Protein AF-A0A6I6WEE9-F1 (afdb_monomer_lite)

Structure (mmCIF, N/CA/C/O backbone):
data_AF-A0A6I6WEE9-F1
#
_entry.id   AF-A0A6I6WEE9-F1
#
loop_
_atom_site.group_PDB
_atom_site.id
_atom_site.type_symbol
_atom_site.label_atom_id
_atom_site.label_alt_id
_atom_site.label_comp_id
_atom_site.label_asym_id
_atom_site.label_entity_id
_atom_site.label_seq_id
_atom_site.pdbx_PDB_ins_code
_atom_site.Cartn_x
_atom_site.Cartn_y
_atom_site.Cartn_z
_atom_site.occupancy
_atom_site.B_iso_or_equiv
_atom_site.auth_seq_id
_atom_site.auth_comp_id
_atom_site.auth_asym_id
_atom_site.auth_atom_id
_atom_site.pdbx_PDB_model_num
ATOM 1 N N . MET A 1 1 ? 11.037 10.125 3.567 1.00 46.28 1 MET A N 1
ATOM 2 C CA . MET A 1 1 ? 10.386 8.799 3.654 1.00 46.28 1 MET A CA 1
ATOM 3 C C . MET A 1 1 ? 11.462 7.746 3.445 1.00 46.28 1 MET A C 1
ATOM 5 O O . MET A 1 1 ? 12.195 7.866 2.471 1.00 46.28 1 MET A O 1
ATOM 9 N N . ARG A 1 2 ? 11.640 6.793 4.373 1.00 52.91 2 ARG A N 1
ATOM 10 C CA . ARG A 1 2 ? 12.500 5.623 4.116 1.00 52.91 2 ARG A CA 1
ATOM 11 C C . ARG A 1 2 ? 11.884 4.855 2.941 1.00 52.91 2 ARG A C 1
ATOM 13 O O . ARG A 1 2 ? 10.668 4.704 2.905 1.00 52.91 2 ARG A O 1
ATOM 20 N N . GLY A 1 3 ? 12.700 4.463 1.964 1.00 69.12 3 GLY A N 1
ATOM 21 C CA . GLY A 1 3 ? 12.233 3.664 0.828 1.00 69.12 3 GLY A CA 1
ATOM 22 C C . GLY A 1 3 ? 11.691 2.309 1.290 1.00 69.12 3 GLY A C 1
ATOM 23 O O . GLY A 1 3 ? 12.158 1.792 2.305 1.00 69.12 3 GLY A O 1
ATOM 24 N N . LEU A 1 4 ? 10.720 1.774 0.546 1.00 78.31 4 LEU A N 1
ATOM 25 C CA . LEU A 1 4 ? 10.127 0.452 0.770 1.00 78.31 4 LEU A CA 1
ATOM 26 C C . LEU A 1 4 ? 11.204 -0.642 0.771 1.00 78.31 4 LEU A C 1
ATOM 28 O O . LEU A 1 4 ? 12.098 -0.641 -0.079 1.00 78.31 4 LEU A O 1
ATOM 32 N N . ARG A 1 5 ? 11.105 -1.586 1.703 1.00 83.69 5 ARG A N 1
ATOM 33 C CA . ARG A 1 5 ? 12.005 -2.734 1.843 1.00 83.69 5 ARG A CA 1
ATOM 34 C C . ARG A 1 5 ? 11.223 -4.036 1.792 1.00 83.69 5 ARG A C 1
ATOM 36 O O . ARG A 1 5 ? 10.092 -4.133 2.261 1.00 83.69 5 ARG A O 1
ATOM 43 N N . VAL A 1 6 ? 11.842 -5.070 1.230 1.00 86.94 6 VAL A N 1
ATOM 44 C CA . VAL A 1 6 ? 11.289 -6.426 1.305 1.00 86.94 6 VAL A CA 1
ATOM 45 C C . VAL A 1 6 ? 11.086 -6.802 2.775 1.00 86.94 6 VAL A C 1
ATOM 47 O O . VAL A 1 6 ? 11.974 -6.605 3.601 1.00 86.94 6 VAL A O 1
ATOM 50 N N . GLY A 1 7 ? 9.908 -7.335 3.090 1.00 84.81 7 GLY A N 1
ATOM 51 C CA . GLY A 1 7 ? 9.450 -7.621 4.447 1.00 84.81 7 GLY A CA 1
ATOM 52 C C . GLY A 1 7 ? 8.486 -6.576 5.012 1.00 84.81 7 GLY A C 1
ATOM 53 O O . GLY A 1 7 ? 7.701 -6.932 5.902 1.00 84.81 7 GLY A O 1
ATOM 54 N N . ASP A 1 8 ? 8.482 -5.353 4.469 1.00 86.56 8 ASP A N 1
ATOM 55 C CA . ASP A 1 8 ? 7.617 -4.267 4.929 1.00 86.56 8 ASP A CA 1
ATOM 56 C C . ASP A 1 8 ? 6.145 -4.645 4.803 1.00 86.56 8 ASP A C 1
ATOM 58 O O . ASP A 1 8 ? 5.718 -5.326 3.862 1.00 86.56 8 ASP A O 1
ATOM 62 N N . THR A 1 9 ? 5.353 -4.165 5.759 1.00 86.50 9 THR A N 1
ATOM 63 C CA . THR A 1 9 ? 3.901 -4.232 5.642 1.00 86.50 9 THR A CA 1
ATOM 64 C C . THR A 1 9 ? 3.435 -3.082 4.765 1.00 86.50 9 THR A C 1
ATOM 66 O O . THR A 1 9 ? 3.781 -1.922 4.984 1.00 86.50 9 THR A O 1
ATOM 69 N N . VAL A 1 10 ? 2.638 -3.410 3.760 1.00 86.94 10 VAL A N 1
ATOM 70 C CA . VAL A 1 10 ? 2.135 -2.465 2.775 1.00 86.94 10 VAL A CA 1
ATOM 71 C C . VAL A 1 10 ? 0.646 -2.668 2.540 1.00 86.94 10 VAL A C 1
ATOM 73 O O . VAL A 1 10 ? 0.086 -3.742 2.785 1.00 86.94 10 VAL A O 1
ATOM 76 N N . ARG A 1 11 ? -0.003 -1.626 2.037 1.00 86.38 11 ARG A N 1
ATOM 77 C CA . ARG A 1 11 ? -1.370 -1.666 1.531 1.00 86.38 11 ARG A CA 1
ATOM 78 C C . ARG A 1 11 ? -1.325 -1.544 0.015 1.00 86.38 11 ARG A C 1
ATOM 80 O O . ARG A 1 11 ? -0.569 -0.737 -0.515 1.00 86.38 11 ARG A O 1
ATOM 87 N N . VAL A 1 12 ? -2.153 -2.330 -0.666 1.00 87.62 12 VAL A N 1
ATOM 88 C CA . VAL A 1 12 ? -2.409 -2.149 -2.100 1.00 87.62 12 VAL A CA 1
ATOM 89 C C . VAL A 1 12 ? -3.620 -1.230 -2.244 1.00 87.62 12 VAL A C 1
ATOM 91 O O . VAL A 1 12 ? -4.666 -1.492 -1.643 1.00 87.62 12 VAL A O 1
ATOM 94 N N . CYS A 1 13 ? -3.503 -0.155 -3.015 1.00 81.94 13 CYS A N 1
ATOM 95 C CA . CYS A 1 13 ? -4.593 0.760 -3.332 1.00 81.94 13 CYS A CA 1
ATOM 96 C C . CYS A 1 13 ? -5.798 -0.017 -3.890 1.00 81.94 13 CYS A C 1
ATOM 98 O O . CYS A 1 13 ? -5.666 -0.851 -4.780 1.00 81.94 13 CYS A O 1
ATOM 100 N N . GLY A 1 14 ? -6.988 0.215 -3.327 1.00 76.25 14 GLY A N 1
ATOM 101 C CA . GLY A 1 14 ? -8.202 -0.539 -3.674 1.00 76.25 14 GLY A CA 1
ATOM 102 C C . GLY A 1 14 ? -8.368 -1.890 -2.959 1.00 76.25 14 GLY A C 1
ATOM 103 O O . GLY A 1 14 ? -9.406 -2.531 -3.117 1.00 76.25 14 GLY A O 1
ATOM 104 N N . SER A 1 15 ? -7.404 -2.307 -2.133 1.00 75.69 15 SER A N 1
ATOM 105 C CA . SER A 1 15 ? -7.520 -3.457 -1.232 1.00 75.69 15 SER A CA 1
ATOM 106 C C . SER A 1 15 ? -7.661 -3.006 0.222 1.00 75.69 15 SER A C 1
ATOM 108 O O . SER A 1 15 ? -6.920 -2.148 0.702 1.00 75.69 15 SER A O 1
ATOM 110 N N . ASP A 1 16 ? -8.572 -3.646 0.957 1.00 71.56 16 ASP A N 1
ATOM 111 C CA . ASP A 1 16 ? -8.696 -3.480 2.414 1.00 71.56 16 ASP A CA 1
ATOM 112 C C . ASP A 1 16 ? -7.740 -4.408 3.187 1.00 71.56 16 ASP A C 1
ATOM 114 O O . ASP A 1 16 ? -7.824 -4.517 4.409 1.00 71.56 16 ASP A O 1
ATOM 118 N N . ARG A 1 17 ? -6.878 -5.159 2.489 1.00 74.38 17 ARG A N 1
ATOM 119 C CA . ARG A 1 17 ? -5.974 -6.142 3.097 1.00 74.38 17 ARG A CA 1
ATOM 120 C C . ARG A 1 17 ? -4.558 -5.597 3.197 1.00 74.38 17 ARG A C 1
ATOM 122 O O . ARG A 1 17 ? -4.038 -5.039 2.233 1.00 74.38 17 ARG A O 1
ATOM 129 N N . LEU A 1 18 ? -3.928 -5.852 4.343 1.00 84.31 18 LEU A N 1
ATOM 130 C CA . LEU A 1 18 ? -2.492 -5.671 4.506 1.00 84.31 18 LEU A CA 1
ATOM 131 C C . LEU A 1 18 ? -1.734 -6.825 3.863 1.00 84.31 18 LEU A C 1
ATOM 133 O O . LEU A 1 18 ? -2.105 -7.998 3.994 1.00 84.31 18 LEU A O 1
ATOM 137 N N . MET A 1 19 ? -0.647 -6.464 3.204 1.00 89.06 19 MET A N 1
ATOM 138 C CA . MET A 1 19 ? 0.235 -7.375 2.504 1.00 89.06 19 MET A CA 1
ATOM 139 C C . MET A 1 19 ? 1.666 -7.178 3.007 1.00 89.06 19 MET A C 1
ATOM 141 O O . MET A 1 19 ? 2.014 -6.124 3.528 1.00 89.06 19 MET A O 1
ATOM 145 N N . ARG A 1 20 ? 2.509 -8.187 2.835 1.00 90.00 20 ARG A N 1
ATOM 146 C CA . ARG A 1 20 ? 3.956 -8.095 2.995 1.00 90.00 20 ARG A CA 1
ATOM 147 C C . ARG A 1 20 ? 4.596 -7.905 1.628 1.00 90.00 20 ARG A C 1
ATOM 149 O O . ARG A 1 20 ? 4.255 -8.641 0.702 1.00 90.00 20 ARG A O 1
ATOM 156 N N . LEU A 1 21 ? 5.509 -6.944 1.511 1.00 91.12 21 LEU A N 1
ATOM 157 C CA . LEU A 1 21 ? 6.326 -6.757 0.317 1.00 91.12 21 LEU A CA 1
ATOM 158 C C . LEU A 1 21 ? 7.327 -7.909 0.200 1.00 91.12 21 LEU A C 1
ATOM 160 O O . LEU A 1 21 ? 8.116 -8.142 1.111 1.00 91.12 21 LEU A O 1
ATOM 164 N N . MET A 1 22 ? 7.285 -8.637 -0.908 1.00 94.94 22 MET A N 1
ATOM 165 C CA . MET A 1 22 ? 8.109 -9.823 -1.154 1.00 94.94 22 MET A CA 1
ATOM 166 C C . MET A 1 22 ? 9.281 -9.522 -2.086 1.00 94.94 22 MET A C 1
ATOM 168 O O . MET A 1 22 ? 10.377 -10.027 -1.869 1.00 94.94 22 MET A O 1
ATOM 172 N N . ALA A 1 23 ? 9.062 -8.683 -3.098 1.00 92.88 23 ALA A N 1
ATOM 173 C CA . ALA A 1 23 ? 10.095 -8.244 -4.027 1.00 92.88 23 ALA A CA 1
ATOM 174 C C . ALA A 1 23 ? 9.693 -6.932 -4.712 1.00 92.88 23 ALA A C 1
ATOM 176 O O . ALA A 1 23 ? 8.510 -6.594 -4.796 1.00 92.88 23 ALA A O 1
ATOM 177 N N . VAL A 1 24 ? 10.695 -6.221 -5.223 1.00 89.88 24 VAL A N 1
ATOM 178 C CA . VAL A 1 24 ? 10.544 -5.081 -6.132 1.00 89.88 24 VAL A CA 1
ATOM 179 C C . VAL A 1 24 ? 11.383 -5.401 -7.360 1.00 89.88 24 VAL A C 1
ATOM 181 O O . VAL A 1 24 ? 12.557 -5.740 -7.224 1.00 89.88 24 VAL A O 1
ATOM 184 N N . GLU A 1 25 ? 10.782 -5.331 -8.538 1.00 90.25 25 GLU A N 1
ATOM 185 C CA . GLU A 1 25 ? 11.436 -5.621 -9.810 1.00 90.25 25 GLU A CA 1
ATOM 186 C C . GLU A 1 25 ? 11.417 -4.358 -10.675 1.00 90.25 25 GLU A C 1
ATOM 188 O O . GLU A 1 25 ? 10.361 -3.753 -10.880 1.00 90.25 25 GLU A O 1
ATOM 193 N N . ASP A 1 26 ? 12.594 -3.964 -11.161 1.00 87.12 26 ASP A N 1
ATOM 194 C CA . ASP A 1 26 ? 12.757 -2.905 -12.155 1.00 87.12 26 ASP A CA 1
ATOM 195 C C . ASP A 1 26 ? 12.631 -3.511 -13.557 1.00 87.12 26 ASP A C 1
ATOM 197 O O . ASP A 1 26 ? 13.467 -4.305 -13.989 1.00 87.12 26 ASP A O 1
ATOM 201 N N . ARG A 1 27 ? 11.562 -3.141 -14.253 1.00 80.06 27 ARG A N 1
ATOM 202 C CA . ARG A 1 27 ? 11.279 -3.466 -15.649 1.00 80.06 27 ARG A CA 1
ATOM 203 C C . ARG A 1 27 ? 11.482 -2.238 -16.518 1.00 80.06 27 ARG A C 1
ATOM 205 O O . ARG A 1 27 ? 10.558 -1.850 -17.223 1.00 80.06 27 ARG A O 1
ATOM 212 N N . GLY A 1 28 ? 12.644 -1.592 -16.419 1.00 65.50 28 GLY A N 1
ATOM 213 C CA . GLY A 1 28 ? 13.021 -0.316 -17.051 1.00 65.50 28 GLY A CA 1
ATOM 214 C C . GLY A 1 28 ? 12.741 -0.126 -18.556 1.00 65.50 28 GLY A C 1
ATOM 215 O O . GLY A 1 28 ? 13.098 0.905 -19.117 1.00 65.50 28 GLY A O 1
ATOM 216 N N . ASP A 1 29 ? 12.083 -1.073 -19.215 1.00 72.50 29 ASP A N 1
ATOM 217 C CA . ASP A 1 29 ? 11.542 -1.049 -20.565 1.00 72.50 29 ASP A CA 1
ATOM 218 C C . ASP A 1 29 ? 10.018 -0.767 -20.656 1.00 72.50 29 ASP A C 1
ATOM 220 O O . ASP A 1 29 ? 9.511 -0.570 -21.764 1.00 72.50 29 ASP A O 1
ATOM 224 N N . ARG A 1 30 ? 9.255 -0.705 -19.546 1.00 61.44 30 ARG A N 1
ATOM 225 C CA . ARG A 1 30 ? 7.796 -0.416 -19.551 1.00 61.44 30 ARG A CA 1
ATOM 226 C C . ARG A 1 30 ? 7.348 0.497 -18.410 1.00 61.44 30 ARG A C 1
ATOM 228 O O . ARG A 1 30 ? 7.877 0.420 -17.318 1.00 61.44 30 ARG A O 1
ATOM 235 N N . ALA A 1 31 ? 6.325 1.330 -18.627 1.00 63.94 31 ALA A N 1
ATOM 236 C CA . ALA A 1 31 ? 5.684 2.104 -17.556 1.00 63.94 31 ALA A CA 1
ATOM 237 C C . ALA A 1 31 ? 4.456 1.349 -16.990 1.00 63.94 31 ALA A C 1
ATOM 239 O O . ALA A 1 31 ? 3.614 0.926 -17.786 1.00 63.94 31 ALA A O 1
ATOM 240 N N . PRO A 1 32 ? 4.302 1.206 -15.655 1.00 63.78 32 PRO A N 1
ATOM 241 C CA . PRO A 1 32 ? 5.219 1.660 -14.608 1.00 63.78 32 PRO A CA 1
ATOM 242 C C . PRO A 1 32 ? 6.497 0.809 -14.563 1.00 63.78 32 PRO A C 1
ATOM 244 O O . PRO A 1 32 ? 6.425 -0.416 -14.603 1.00 63.78 32 PRO A O 1
ATOM 247 N N . ALA A 1 33 ? 7.648 1.485 -14.454 1.00 79.06 33 ALA A N 1
ATOM 248 C CA . ALA A 1 33 ? 8.977 0.860 -14.499 1.00 79.06 33 ALA A CA 1
ATOM 249 C C . ALA A 1 33 ? 9.227 -0.103 -13.341 1.00 79.06 33 ALA A C 1
ATOM 251 O O . ALA A 1 33 ? 9.995 -1.038 -13.487 1.00 79.06 33 ALA A O 1
ATOM 252 N N . PHE A 1 34 ? 8.541 0.076 -12.212 1.00 85.44 34 PHE A N 1
ATOM 253 C CA . PHE A 1 34 ? 8.671 -0.810 -11.063 1.00 85.44 34 PHE A CA 1
ATOM 254 C C . PHE A 1 34 ? 7.375 -1.570 -10.818 1.00 85.44 34 PHE A C 1
ATOM 256 O O . PHE A 1 34 ? 6.307 -0.975 -10.622 1.00 85.44 34 PHE A O 1
ATOM 263 N N . VAL A 1 35 ? 7.493 -2.892 -10.764 1.00 90.25 35 VAL A N 1
ATOM 264 C CA . VAL A 1 35 ? 6.445 -3.774 -10.254 1.00 90.25 35 VAL A CA 1
ATOM 265 C C . VAL A 1 35 ? 6.866 -4.315 -8.900 1.00 90.25 35 VAL A C 1
ATOM 267 O O . VAL A 1 35 ? 8.048 -4.493 -8.605 1.00 90.25 35 VAL A O 1
ATOM 270 N N . VAL A 1 36 ? 5.883 -4.566 -8.053 1.00 91.75 36 VAL A N 1
ATOM 271 C CA . VAL A 1 36 ? 6.094 -5.148 -6.737 1.00 91.75 36 VAL A CA 1
ATOM 272 C C . VAL A 1 36 ? 5.354 -6.466 -6.625 1.00 91.75 36 VAL A C 1
ATOM 274 O O . VAL A 1 36 ? 4.288 -6.665 -7.214 1.00 91.75 36 VAL A O 1
ATOM 277 N N . PHE A 1 37 ? 5.911 -7.348 -5.814 1.00 93.25 37 PHE A N 1
ATOM 278 C CA . PHE A 1 37 ? 5.295 -8.606 -5.441 1.00 93.25 37 PHE A CA 1
ATOM 279 C C . PHE A 1 37 ? 4.902 -8.520 -3.979 1.00 93.25 37 PHE A C 1
ATOM 281 O O . PHE A 1 37 ? 5.724 -8.175 -3.130 1.00 93.25 37 PHE A O 1
ATOM 288 N N . VAL A 1 38 ? 3.642 -8.806 -3.677 1.00 93.12 38 VAL A N 1
ATOM 289 C CA . VAL A 1 38 ? 3.082 -8.681 -2.332 1.00 93.12 38 VAL A CA 1
ATOM 290 C C . VAL A 1 38 ? 2.289 -9.924 -1.959 1.00 93.12 38 VAL A C 1
ATOM 292 O O . VAL A 1 38 ? 1.631 -10.534 -2.799 1.00 93.12 38 VAL A O 1
ATOM 295 N N . ARG A 1 39 ? 2.309 -10.308 -0.684 1.00 93.31 39 ARG A N 1
ATOM 296 C CA . ARG A 1 39 ? 1.571 -11.475 -0.179 1.00 93.31 39 ARG A CA 1
ATOM 297 C C . ARG A 1 39 ? 0.687 -11.096 1.003 1.00 93.31 39 ARG A C 1
ATOM 299 O O . ARG A 1 39 ? 1.158 -10.355 1.860 1.00 93.31 39 ARG A O 1
ATOM 306 N N . PRO A 1 40 ? -0.547 -11.613 1.128 1.00 89.56 40 PRO A N 1
ATOM 307 C CA . PRO A 1 40 ? -1.352 -11.385 2.325 1.00 89.56 40 PRO A CA 1
ATOM 308 C C . PRO A 1 40 ? -0.619 -11.812 3.605 1.00 89.56 40 PRO A C 1
ATOM 310 O O . PRO A 1 40 ? 0.002 -12.876 3.638 1.00 89.56 40 PRO A O 1
ATOM 313 N N . LEU A 1 41 ? -0.730 -11.019 4.678 1.00 82.25 41 LEU A N 1
ATOM 314 C CA . LEU A 1 41 ? -0.076 -11.334 5.961 1.00 82.25 41 LEU A CA 1
ATOM 315 C C . LEU A 1 41 ? -0.541 -12.663 6.573 1.00 82.25 41 LEU A C 1
ATOM 317 O O . LEU A 1 41 ? 0.248 -13.356 7.205 1.00 82.25 41 LEU A O 1
ATOM 321 N N . GLY A 1 42 ? -1.804 -13.041 6.353 1.00 77.75 42 GLY A N 1
ATOM 322 C CA . GLY A 1 42 ? -2.360 -14.326 6.792 1.00 77.75 42 GLY A CA 1
ATOM 323 C C . GLY A 1 42 ? -1.887 -15.538 5.978 1.00 77.75 42 GLY A C 1
ATOM 324 O O . GLY A 1 42 ? -2.419 -16.628 6.162 1.00 77.75 42 GLY A O 1
ATOM 325 N N . GLY A 1 43 ? -0.931 -15.355 5.063 1.00 80.81 43 GLY A N 1
ATOM 326 C CA . GLY A 1 43 ? -0.542 -16.358 4.079 1.00 80.81 43 GLY A CA 1
ATOM 327 C C . GLY A 1 43 ? -1.468 -16.373 2.859 1.00 80.81 43 GLY A C 1
ATOM 328 O O . GLY A 1 43 ? -2.533 -15.754 2.841 1.00 80.81 43 GLY A O 1
ATOM 329 N N . GLY A 1 44 ? -1.030 -17.060 1.804 1.00 88.44 44 GLY A N 1
ATOM 330 C CA . GLY A 1 44 ? -1.753 -17.154 0.538 1.00 88.44 44 GLY A CA 1
ATOM 331 C C . GLY A 1 44 ? -0.866 -16.906 -0.677 1.00 88.44 44 GLY A C 1
ATOM 332 O O . GLY A 1 44 ? 0.363 -16.934 -0.588 1.00 88.44 44 GLY A O 1
ATOM 333 N N . VAL A 1 45 ? -1.525 -16.684 -1.813 1.00 90.69 45 VAL A N 1
ATOM 334 C CA . VAL A 1 45 ? -0.882 -16.470 -3.113 1.00 90.69 45 VAL A CA 1
ATOM 335 C C . VAL A 1 45 ? -0.250 -15.079 -3.169 1.00 90.69 45 VAL A C 1
ATOM 337 O O . VAL A 1 45 ? -0.735 -14.124 -2.564 1.00 90.69 45 VAL A O 1
ATOM 340 N N . GLU A 1 46 ? 0.868 -14.985 -3.875 1.00 92.94 46 GLU A N 1
ATOM 341 C CA . GLU A 1 46 ? 1.549 -13.728 -4.152 1.00 92.94 46 GLU A CA 1
ATOM 342 C C . GLU A 1 46 ? 0.884 -12.988 -5.315 1.00 92.94 46 GLU A C 1
ATOM 344 O O . GLU A 1 46 ? 0.441 -13.593 -6.290 1.00 92.94 46 GLU A O 1
ATOM 349 N N . HIS A 1 47 ? 0.816 -11.667 -5.208 1.00 90.12 47 HIS A N 1
ATOM 350 C CA . HIS A 1 47 ? 0.204 -10.789 -6.190 1.00 90.12 47 HIS A CA 1
ATOM 351 C C . HIS A 1 47 ? 1.246 -9.824 -6.740 1.00 90.12 47 HIS A C 1
ATOM 353 O O . HIS A 1 47 ? 2.016 -9.240 -5.981 1.00 90.12 47 HIS A O 1
ATOM 359 N N . MET A 1 48 ? 1.223 -9.625 -8.053 1.00 92.56 48 MET A N 1
ATOM 360 C CA . MET A 1 48 ? 2.014 -8.603 -8.730 1.00 92.56 48 MET A CA 1
ATOM 361 C C . MET A 1 48 ? 1.152 -7.356 -8.940 1.00 92.56 48 MET A C 1
ATOM 363 O O . MET A 1 48 ? 0.014 -7.469 -9.400 1.00 92.56 48 MET A O 1
ATOM 367 N N . CYS A 1 49 ? 1.684 -6.176 -8.633 1.00 90.31 49 CYS A N 1
ATOM 368 C CA . CYS A 1 49 ? 1.020 -4.903 -8.921 1.00 90.31 49 CYS A CA 1
ATOM 369 C C . CYS A 1 49 ? 2.035 -3.771 -9.168 1.00 90.31 49 CYS A C 1
ATOM 371 O O . CYS A 1 49 ? 3.215 -3.917 -8.840 1.00 90.31 49 CYS A O 1
ATOM 373 N N . PRO A 1 50 ? 1.611 -2.657 -9.785 1.00 90.25 50 PRO A N 1
ATOM 374 C CA . PRO A 1 50 ? 2.423 -1.450 -9.894 1.00 90.25 50 PRO A CA 1
ATOM 375 C C . PRO A 1 50 ? 2.930 -0.949 -8.542 1.00 90.25 50 PRO A C 1
ATOM 377 O O . PRO A 1 50 ? 2.176 -0.908 -7.573 1.00 90.25 50 PRO A O 1
ATOM 380 N N . MET A 1 51 ? 4.172 -0.458 -8.483 1.00 87.12 51 MET A N 1
ATOM 381 C CA . MET A 1 51 ? 4.678 0.213 -7.277 1.00 87.12 51 MET A CA 1
ATOM 382 C C . MET A 1 51 ? 3.845 1.450 -6.898 1.00 87.12 51 MET A C 1
ATOM 384 O O . MET A 1 51 ? 3.725 1.773 -5.722 1.00 87.12 51 MET A O 1
ATOM 388 N N . THR A 1 52 ? 3.238 2.121 -7.882 1.00 87.44 52 THR A N 1
ATOM 389 C CA . THR A 1 52 ? 2.339 3.271 -7.672 1.00 87.44 52 THR A CA 1
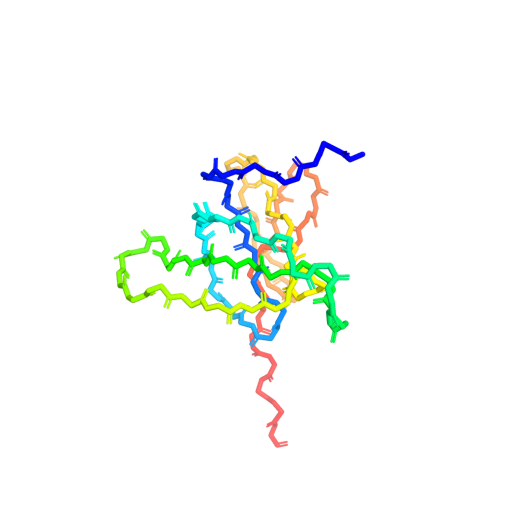ATOM 390 C C . THR A 1 52 ? 1.073 2.918 -6.900 1.00 87.44 52 THR A C 1
ATOM 392 O O . THR A 1 52 ? 0.445 3.806 -6.330 1.00 87.44 52 THR A O 1
ATOM 395 N N . ASP A 1 53 ? 0.713 1.636 -6.867 1.00 89.12 53 ASP A N 1
ATOM 396 C CA . ASP A 1 53 ? -0.465 1.141 -6.161 1.00 89.12 53 ASP A CA 1
ATOM 397 C C . ASP A 1 53 ? -0.113 0.689 -4.739 1.00 89.12 53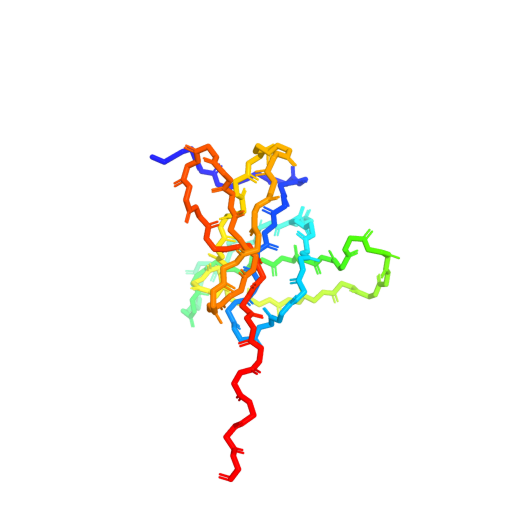 ASP A C 1
ATOM 399 O O . ASP A 1 53 ? -0.964 0.142 -4.043 1.00 89.12 53 ASP A O 1
ATOM 403 N N . ILE A 1 54 ? 1.131 0.887 -4.297 1.00 86.38 54 ILE A N 1
ATOM 404 C CA . ILE A 1 54 ? 1.595 0.497 -2.971 1.00 86.38 54 ILE A CA 1
ATOM 405 C C . ILE A 1 54 ? 1.737 1.702 -2.064 1.00 86.38 54 ILE A C 1
ATOM 407 O O . ILE A 1 54 ? 2.460 2.652 -2.357 1.00 86.38 54 ILE A O 1
ATOM 411 N N . GLU A 1 55 ? 1.135 1.589 -0.887 1.00 83.94 55 GLU A N 1
ATOM 412 C CA . GLU A 1 55 ? 1.345 2.522 0.207 1.00 83.94 55 GLU A CA 1
ATOM 413 C C . GLU A 1 55 ? 2.011 1.814 1.397 1.00 83.94 55 GLU A C 1
ATOM 415 O O . GLU A 1 55 ? 1.530 0.759 1.832 1.00 83.94 55 GLU A O 1
ATOM 420 N N . PRO A 1 56 ? 3.105 2.368 1.955 1.00 75.69 56 PRO A N 1
ATOM 421 C CA . PRO A 1 56 ? 3.692 1.848 3.181 1.00 75.69 56 PRO A CA 1
ATOM 422 C C . PRO A 1 56 ? 2.699 1.970 4.337 1.00 75.69 56 PRO A C 1
ATOM 424 O O . PRO A 1 56 ? 2.046 2.999 4.522 1.00 75.69 56 PRO A O 1
ATOM 427 N N . VAL A 1 57 ? 2.613 0.918 5.142 1.00 77.19 57 VAL A N 1
ATOM 428 C CA . VAL A 1 57 ? 1.841 0.913 6.384 1.00 77.19 57 VAL A CA 1
ATOM 429 C C . VAL A 1 57 ? 2.783 1.327 7.506 1.00 77.19 57 VAL A C 1
ATOM 431 O O . VAL A 1 57 ? 3.935 0.901 7.536 1.00 77.19 57 VAL A O 1
ATOM 434 N N . CYS A 1 58 ? 2.332 2.184 8.422 1.00 74.62 58 CYS A N 1
ATOM 435 C CA . CYS A 1 58 ? 3.180 2.563 9.549 1.00 74.62 58 CYS A CA 1
ATOM 436 C C . CYS A 1 58 ? 3.494 1.349 10.440 1.00 74.62 58 CYS A C 1
ATOM 438 O O . CYS A 1 58 ? 2.654 0.469 10.618 1.00 74.62 58 CYS A O 1
ATOM 440 N N . GLU A 1 59 ? 4.677 1.336 11.047 1.00 68.62 59 GLU A N 1
ATOM 441 C CA . GLU A 1 59 ? 5.159 0.215 11.869 1.00 68.62 59 GLU A CA 1
ATOM 442 C C . GLU A 1 59 ? 4.671 0.260 13.328 1.00 68.62 59 GLU A C 1
ATOM 444 O O . GLU A 1 59 ? 4.915 -0.675 14.084 1.00 68.62 59 GLU A O 1
ATOM 449 N N . HIS A 1 60 ? 3.988 1.331 13.744 1.00 76.31 60 HIS A N 1
ATOM 450 C CA . HIS A 1 60 ? 3.500 1.466 15.117 1.00 76.31 60 HIS A CA 1
ATOM 451 C C . HIS A 1 60 ? 2.379 0.460 15.416 1.00 76.31 60 HIS A C 1
ATOM 453 O O . HIS A 1 60 ? 1.434 0.300 14.639 1.00 76.31 60 HIS A O 1
ATOM 459 N N . GLU A 1 61 ? 2.448 -0.170 16.586 1.00 71.12 61 GLU A N 1
ATOM 460 C CA . GLU A 1 61 ? 1.531 -1.242 16.992 1.00 71.12 61 GLU A CA 1
ATOM 461 C C . GLU A 1 61 ? 0.155 -0.721 17.435 1.00 71.12 61 GLU A C 1
ATOM 463 O O . GLU A 1 61 ? -0.842 -1.448 17.400 1.00 71.12 61 GLU A O 1
ATOM 468 N N . GLN A 1 62 ? 0.076 0.548 17.847 1.00 77.75 62 GLN A N 1
ATOM 469 C CA . GLN A 1 62 ? -1.150 1.126 18.385 1.00 77.75 62 GLN A CA 1
ATOM 470 C C . GLN A 1 62 ? -2.091 1.578 17.268 1.00 77.75 62 GLN A C 1
ATOM 472 O O . GLN A 1 62 ? -1.829 2.553 16.558 1.00 77.75 62 GLN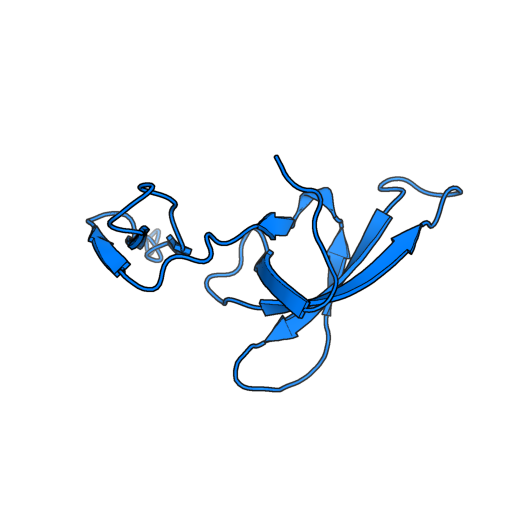 A O 1
ATOM 477 N N . LEU A 1 63 ? -3.224 0.884 17.148 1.00 81.69 63 LEU A N 1
ATOM 478 C CA . LEU A 1 63 ? -4.288 1.200 16.199 1.00 81.69 63 LEU A CA 1
ATOM 479 C C . LEU A 1 63 ? -5.554 1.679 16.924 1.00 81.69 63 LEU A C 1
ATOM 481 O O . LEU A 1 63 ? -6.025 1.031 17.858 1.00 81.69 63 LEU A O 1
ATOM 485 N N . ALA A 1 64 ? -6.151 2.760 16.429 1.00 84.12 64 ALA A N 1
ATOM 486 C CA . ALA A 1 64 ? -7.442 3.292 16.847 1.00 84.12 64 ALA A CA 1
ATOM 487 C C . ALA A 1 64 ? -8.498 3.111 15.747 1.00 84.12 64 ALA A C 1
ATOM 489 O O . ALA A 1 64 ? -8.213 3.160 14.547 1.00 84.12 64 ALA A O 1
ATOM 490 N N . MET A 1 65 ? -9.751 2.908 16.157 1.00 84.75 65 MET A N 1
ATOM 491 C CA . MET A 1 65 ? -10.889 2.895 15.238 1.00 84.75 65 MET A CA 1
ATOM 492 C C . MET A 1 65 ? -11.379 4.324 14.985 1.00 84.75 65 MET A C 1
ATOM 494 O O . MET A 1 65 ? -11.682 5.047 15.929 1.00 84.75 65 MET A O 1
ATOM 498 N N . HIS A 1 66 ? -11.513 4.699 13.717 1.00 83.62 66 HIS A N 1
ATOM 499 C CA . HIS A 1 66 ? -12.032 5.981 13.244 1.00 83.62 66 HIS A CA 1
ATOM 500 C C . HIS A 1 66 ? -13.233 5.775 12.302 1.00 83.62 66 HIS A C 1
ATOM 502 O O . HIS A 1 66 ? -13.465 4.662 11.818 1.00 83.62 66 HIS A O 1
ATOM 508 N N . PRO A 1 67 ? -14.026 6.829 12.019 1.00 83.75 67 PRO A N 1
ATOM 509 C CA . PRO A 1 67 ? -15.194 6.717 11.143 1.00 83.75 67 PRO A CA 1
ATOM 510 C C . PRO A 1 67 ? -14.879 6.180 9.738 1.00 83.75 67 PRO A C 1
ATOM 512 O O . PRO A 1 67 ? -15.696 5.458 9.161 1.00 83.75 67 PRO A O 1
ATOM 515 N N . ASP A 1 68 ? -13.695 6.506 9.216 1.00 74.75 68 ASP A N 1
ATOM 516 C CA . ASP A 1 68 ? -13.203 6.140 7.886 1.00 74.75 68 ASP A CA 1
ATOM 517 C C . ASP A 1 68 ? -12.385 4.840 7.860 1.00 74.75 68 ASP A C 1
ATOM 519 O O . ASP A 1 68 ? -12.017 4.373 6.781 1.00 74.75 68 ASP A O 1
ATOM 523 N N . GLY A 1 69 ? -12.125 4.217 9.015 1.00 79.56 69 GLY A N 1
ATOM 524 C CA . GLY A 1 69 ? -11.306 3.012 9.092 1.00 79.56 69 GLY A CA 1
ATOM 525 C C . GLY A 1 69 ? -10.487 2.866 10.371 1.00 79.56 69 GLY A C 1
ATOM 526 O O . GLY A 1 69 ? -10.676 3.591 11.339 1.00 79.56 69 GLY A O 1
ATOM 527 N N . LYS A 1 70 ? -9.554 1.913 10.391 1.00 80.75 70 LYS A N 1
ATOM 528 C CA . LYS A 1 70 ? -8.546 1.813 11.458 1.00 80.75 70 LYS A CA 1
ATOM 529 C C . LYS A 1 70 ? -7.342 2.668 11.095 1.00 80.75 70 LYS A C 1
ATOM 531 O O . LYS A 1 70 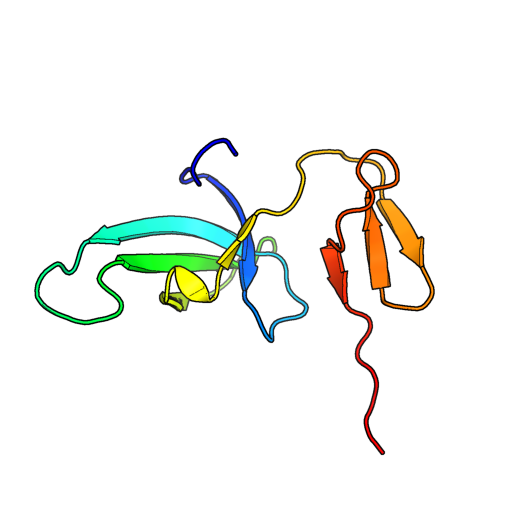? -6.756 2.470 10.027 1.00 80.75 70 LYS A O 1
ATOM 536 N N . ARG A 1 71 ? -6.948 3.558 12.001 1.00 83.88 71 ARG A N 1
ATOM 537 C CA . ARG A 1 71 ? -5.752 4.393 11.874 1.00 83.88 71 ARG A CA 1
ATOM 538 C C . ARG A 1 71 ? -4.741 4.058 12.958 1.00 83.88 71 ARG A C 1
ATOM 540 O O . ARG A 1 71 ? -5.100 3.499 13.986 1.00 83.88 71 ARG A O 1
ATOM 547 N N . CYS A 1 72 ? -3.488 4.413 12.737 1.00 82.44 72 CYS A N 1
ATOM 548 C CA . CYS A 1 72 ? -2.485 4.402 13.789 1.00 82.44 72 CYS A CA 1
ATOM 549 C C . CYS A 1 72 ? -2.716 5.545 14.779 1.00 82.44 72 CYS A C 1
ATOM 551 O O . CYS A 1 72 ? -2.872 6.693 14.366 1.00 82.44 72 CYS A O 1
ATOM 553 N N . SER A 1 73 ? -2.697 5.236 16.072 1.00 82.06 73 SER A N 1
ATOM 554 C CA . SER A 1 73 ? -2.866 6.219 17.147 1.00 82.06 73 SER A CA 1
ATOM 555 C C . SER A 1 73 ? -1.672 7.168 17.282 1.00 82.06 73 SER A C 1
ATOM 557 O O . SER A 1 73 ? -1.838 8.279 17.770 1.00 82.06 73 SER A O 1
ATOM 559 N N . GLU A 1 74 ? -0.480 6.748 16.849 1.00 84.25 74 GLU A N 1
ATOM 56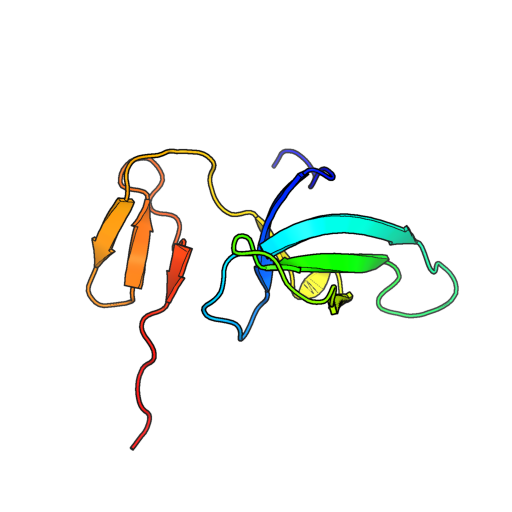0 C CA . GLU A 1 74 ? 0.754 7.529 16.992 1.00 84.25 74 GLU A CA 1
ATOM 561 C C . GLU A 1 74 ? 0.976 8.500 15.827 1.00 84.25 74 GLU A C 1
ATOM 563 O O . GLU A 1 74 ? 1.268 9.672 16.044 1.00 84.25 74 GLU A O 1
ATOM 568 N N . CYS A 1 75 ? 0.812 8.042 14.581 1.00 80.94 75 CYS A N 1
ATOM 569 C CA . CYS A 1 75 ? 1.076 8.866 13.394 1.00 80.94 75 CYS A CA 1
ATOM 570 C C . CYS A 1 75 ? -0.165 9.190 12.547 1.00 80.94 75 CYS A C 1
ATOM 572 O O . CYS A 1 75 ? -0.051 9.884 11.539 1.00 80.94 75 CYS A O 1
ATOM 574 N N . GLY A 1 76 ? -1.349 8.686 12.911 1.00 74.75 76 GLY A N 1
ATOM 575 C CA . GLY A 1 76 ? -2.616 8.989 12.232 1.00 74.75 76 GLY A CA 1
ATOM 576 C C . GLY A 1 76 ? -2.819 8.316 10.869 1.00 74.75 76 GLY A C 1
ATOM 577 O O . GLY A 1 76 ? -3.854 8.549 10.233 1.00 74.75 76 GLY A O 1
ATOM 578 N N . ALA A 1 77 ? -1.867 7.490 10.416 1.00 73.88 77 ALA A N 1
ATOM 579 C CA . ALA A 1 77 ? -1.913 6.804 9.125 1.00 73.88 77 ALA A CA 1
ATOM 580 C C . ALA A 1 77 ? -3.119 5.854 9.028 1.00 73.88 77 ALA A C 1
ATOM 582 O O . ALA A 1 77 ? -3.383 5.098 9.962 1.00 73.88 77 ALA A O 1
ATOM 583 N N . LEU A 1 78 ? -3.846 5.876 7.904 1.00 71.19 78 LEU A N 1
ATOM 584 C CA . LEU A 1 78 ? -4.983 4.986 7.645 1.00 71.19 78 LEU A CA 1
ATOM 585 C C . LEU A 1 78 ? -4.485 3.603 7.210 1.00 71.19 78 LEU A C 1
ATOM 587 O O . LEU A 1 78 ? -3.912 3.451 6.137 1.00 71.19 78 LEU A O 1
ATOM 591 N N . ILE A 1 79 ? -4.725 2.597 8.049 1.00 73.69 79 ILE A N 1
ATOM 592 C CA . ILE A 1 79 ? -4.213 1.231 7.873 1.00 73.69 79 ILE A CA 1
ATOM 593 C C . ILE A 1 79 ? -5.252 0.334 7.207 1.00 73.69 79 ILE A C 1
ATOM 595 O O . ILE A 1 79 ? -4.936 -0.428 6.297 1.00 73.69 79 ILE A O 1
ATOM 599 N N . TYR A 1 80 ? -6.510 0.457 7.629 1.00 70.00 80 TYR A N 1
ATOM 600 C CA . TYR A 1 80 ? -7.631 -0.258 7.029 1.00 70.00 80 TYR A CA 1
ATOM 601 C C . TYR A 1 80 ? -8.736 0.734 6.729 1.00 70.00 80 TYR A C 1
ATOM 603 O O . TYR A 1 80 ? -9.349 1.240 7.666 1.00 70.00 80 TYR A O 1
ATOM 611 N N . ALA A 1 81 ? -9.019 0.994 5.456 1.00 65.56 81 ALA A N 1
ATOM 612 C CA . ALA A 1 81 ? -10.194 1.768 5.090 1.00 65.56 81 ALA A CA 1
ATOM 613 C C . ALA A 1 81 ? -11.459 0.987 5.472 1.00 65.56 81 ALA A C 1
ATOM 615 O O . ALA A 1 81 ? -11.557 -0.229 5.293 1.00 65.56 81 AL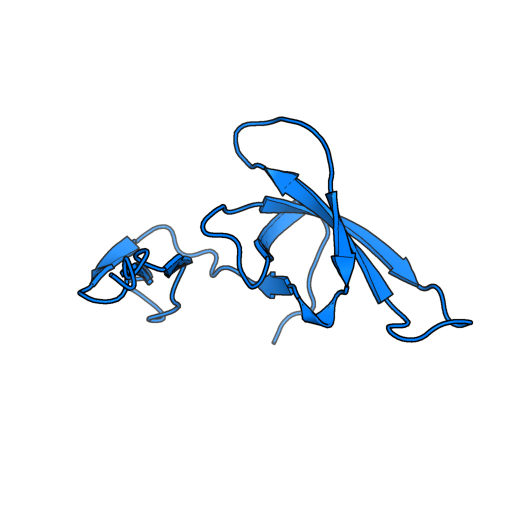A A O 1
ATOM 616 N N . ARG A 1 82 ? -12.457 1.681 6.010 1.00 67.62 82 ARG A N 1
ATOM 617 C CA . ARG A 1 82 ? -13.789 1.104 6.149 1.00 67.62 82 ARG A CA 1
ATOM 618 C C . ARG A 1 82 ? -14.416 1.083 4.759 1.00 67.62 82 ARG A C 1
ATOM 620 O O . ARG A 1 82 ? -14.540 2.133 4.135 1.00 67.62 82 ARG A O 1
ATOM 627 N N . ARG A 1 83 ? -14.870 -0.085 4.285 1.00 61.19 83 ARG A N 1
ATOM 628 C CA . ARG A 1 83 ? -15.710 -0.144 3.079 1.00 61.19 83 ARG A CA 1
ATOM 629 C C . ARG A 1 83 ? -16.925 0.753 3.274 1.00 61.19 83 ARG A C 1
ATOM 631 O O . ARG A 1 83 ? -17.843 0.405 4.019 1.00 61.19 83 ARG A O 1
ATOM 638 N N . VAL A 1 84 ? -16.959 1.875 2.566 1.00 56.88 84 VAL A N 1
ATOM 639 C CA . VAL A 1 84 ? -18.211 2.581 2.327 1.00 56.88 84 VAL A CA 1
ATOM 640 C C . VAL A 1 84 ? -18.964 1.702 1.337 1.00 56.88 84 VAL A C 1
ATOM 642 O O . VAL A 1 84 ? -18.589 1.625 0.168 1.00 56.88 84 VAL A O 1
ATOM 645 N N . ARG A 1 85 ? -19.979 0.962 1.800 1.00 49.56 85 ARG A N 1
ATOM 646 C CA . ARG A 1 85 ? -20.933 0.348 0.872 1.00 49.56 85 ARG A CA 1
ATOM 647 C C . ARG A 1 85 ? -21.605 1.512 0.144 1.00 49.56 85 ARG A C 1
ATOM 649 O O . ARG A 1 85 ? -22.461 2.169 0.726 1.00 49.56 85 ARG A O 1
ATOM 656 N N . ARG A 1 86 ? -21.165 1.818 -1.078 1.00 49.97 86 ARG A N 1
ATOM 657 C CA . ARG A 1 86 ? -21.970 2.623 -1.995 1.00 49.97 86 ARG A CA 1
ATOM 658 C C . ARG A 1 86 ? -23.182 1.756 -2.326 1.00 49.97 86 ARG A C 1
ATOM 660 O O . ARG A 1 86 ? -23.010 0.698 -2.927 1.00 49.97 86 ARG A O 1
ATOM 667 N N . GLY A 1 87 ? -24.328 2.127 -1.756 1.00 41.72 87 GLY A N 1
ATOM 668 C CA . GLY A 1 87 ? -25.630 1.593 -2.147 1.00 41.72 87 GLY A CA 1
ATOM 669 C C . GLY A 1 87 ? -26.007 2.057 -3.542 1.00 41.72 87 GLY A C 1
ATOM 670 O O . GLY A 1 87 ? -25.424 3.070 -3.993 1.00 41.72 87 GLY A O 1
#

Foldseek 3Di:
DPDDDQQFWKDFAVDQFIWGWHDWDQCVVDPVRIKTWTAGPVGDDIDIDRPVRIDGDDPDPAWDADPQAIAHPPPRHHNGGDDPPPD

Radius of gyration: 13.94 Å; chains: 1; bounding box: 39×26×39 Å

Sequence (87 aa):
MRGLRVGDTVRVCGSDRLMRLMAVEDRGDRAPAFVVFVRPLGGGVEHMCPMTDIEPVCEHEQLAMHPDGKRCSECGALIYARRVRRG

pLDDT: mean 79.34, std 11.61, range [41.72, 94.94]

Secondary structure (DSSP, 8-state):
-PPP-TT-EEEETT--SEEEEEEEEE-TTSSSSEEEEEEETT----EEEEGGGEEEPP--S-EEEETTEEEETTT--EEEE------